Protein AF-A0A7Y5J7I1-F1 (afdb_monomer_lite)

Structure (mmCIF, N/CA/C/O backbone):
data_AF-A0A7Y5J7I1-F1
#
_entry.id   AF-A0A7Y5J7I1-F1
#
loop_
_atom_site.group_PDB
_atom_site.id
_atom_site.type_symbol
_atom_site.label_atom_id
_atom_site.label_alt_id
_atom_site.label_comp_id
_atom_site.label_asym_id
_atom_site.label_entity_id
_atom_site.label_seq_id
_atom_site.pdbx_PDB_ins_code
_atom_site.Cartn_x
_atom_site.Cartn_y
_atom_site.Cartn_z
_atom_site.occupancy
_atom_site.B_iso_or_equiv
_atom_site.auth_seq_id
_atom_site.auth_comp_id
_atom_site.auth_asym_id
_atom_site.auth_atom_id
_atom_site.pdbx_PDB_model_num
ATOM 1 N N . MET A 1 1 ? 0.898 -30.311 3.977 1.00 46.72 1 MET A N 1
ATOM 2 C CA . MET A 1 1 ? 1.659 -29.037 3.985 1.00 46.72 1 MET A CA 1
ATOM 3 C C . MET A 1 1 ? 0.845 -28.075 4.830 1.00 46.72 1 MET A C 1
ATOM 5 O O . MET A 1 1 ? 0.136 -27.226 4.306 1.00 46.72 1 MET A O 1
ATOM 9 N N . ASP A 1 2 ? 0.895 -28.246 6.149 1.00 50.44 2 ASP A N 1
ATOM 10 C CA . ASP A 1 2 ? -0.135 -27.673 7.033 1.00 50.44 2 ASP A CA 1
ATOM 11 C C . ASP A 1 2 ? 0.376 -26.406 7.745 1.00 50.44 2 ASP A C 1
ATOM 13 O O . ASP A 1 2 ? -0.236 -25.888 8.675 1.00 50.44 2 ASP A O 1
ATOM 17 N N . HIS A 1 3 ? 1.510 -25.872 7.280 1.00 50.00 3 HIS A N 1
ATOM 18 C CA . HIS A 1 3 ? 2.316 -24.875 7.986 1.00 50.00 3 HIS A CA 1
ATOM 19 C C . HIS A 1 3 ? 2.313 -23.486 7.339 1.00 50.00 3 HIS A C 1
ATOM 21 O O . HIS A 1 3 ? 3.345 -22.823 7.322 1.00 50.00 3 HIS A O 1
ATOM 27 N N . VAL A 1 4 ? 1.174 -23.005 6.824 1.00 56.41 4 VAL A N 1
ATOM 28 C CA . VAL A 1 4 ? 1.122 -21.636 6.257 1.00 56.41 4 VAL A CA 1
ATOM 29 C C . VAL A 1 4 ? 0.028 -20.730 6.823 1.00 56.41 4 VAL A C 1
ATOM 31 O O . VAL A 1 4 ? -0.094 -19.586 6.398 1.00 56.41 4 VAL A O 1
ATOM 34 N N . ARG A 1 5 ? -0.752 -21.169 7.822 1.00 54.16 5 ARG A N 1
ATOM 35 C CA . ARG A 1 5 ? -1.758 -20.304 8.469 1.00 54.16 5 ARG A CA 1
ATOM 36 C C . ARG A 1 5 ? -1.504 -20.192 9.967 1.00 54.16 5 ARG A C 1
ATOM 38 O O . ARG A 1 5 ? -1.662 -21.152 10.715 1.00 54.16 5 ARG A O 1
ATOM 45 N N . ARG A 1 6 ? -1.133 -18.997 10.441 1.00 63.59 6 ARG A N 1
ATOM 46 C CA . ARG A 1 6 ? -0.954 -18.725 11.875 1.00 63.59 6 ARG A CA 1
ATOM 47 C C . ARG A 1 6 ? -2.314 -18.794 12.589 1.00 63.59 6 ARG A C 1
ATOM 49 O O . ARG A 1 6 ? -3.092 -17.851 12.529 1.00 63.59 6 ARG A O 1
ATOM 56 N N . LYS A 1 7 ? -2.585 -19.913 13.273 1.00 74.44 7 LYS A N 1
ATOM 57 C CA . LYS A 1 7 ? -3.736 -20.163 14.174 1.00 74.44 7 LYS A CA 1
ATOM 58 C C . LYS A 1 7 ? -5.152 -20.043 13.571 1.00 74.44 7 LYS A C 1
ATOM 60 O O . LYS A 1 7 ? -6.107 -19.990 14.339 1.00 74.44 7 LYS A O 1
ATOM 65 N N . ASN A 1 8 ? -5.318 -19.992 12.243 1.00 70.81 8 ASN A N 1
ATOM 66 C CA . ASN A 1 8 ? -6.631 -19.914 11.566 1.00 70.81 8 ASN A CA 1
ATOM 67 C C . ASN A 1 8 ? -7.603 -18.851 12.129 1.00 70.81 8 ASN A C 1
ATOM 69 O O . ASN A 1 8 ? -8.816 -18.977 12.000 1.00 70.81 8 ASN A O 1
ATOM 73 N N . THR A 1 9 ? -7.086 -17.792 12.755 1.00 77.25 9 THR A N 1
ATOM 74 C CA . THR A 1 9 ? -7.912 -16.751 13.374 1.00 77.25 9 THR A CA 1
ATOM 75 C C . THR A 1 9 ? -7.801 -15.478 12.545 1.00 77.25 9 THR A C 1
ATOM 77 O O . THR A 1 9 ? -6.708 -14.923 12.419 1.00 77.25 9 THR A O 1
ATOM 80 N N . ILE A 1 10 ? -8.924 -15.017 11.988 1.00 82.81 10 ILE A N 1
ATOM 81 C CA . ILE A 1 10 ? -9.015 -13.717 11.312 1.00 82.81 10 ILE A CA 1
ATOM 82 C C . ILE A 1 10 ? -8.955 -12.621 12.384 1.00 82.81 10 ILE A C 1
ATOM 84 O O . ILE A 1 10 ? -9.606 -12.721 13.426 1.00 82.81 10 ILE A O 1
ATOM 88 N N . LEU A 1 11 ? -8.134 -11.592 12.166 1.00 85.38 11 LEU A N 1
ATOM 89 C CA . LEU A 1 11 ? -8.051 -10.457 13.085 1.00 85.38 11 LEU A CA 1
ATOM 90 C C . LEU A 1 11 ? -9.349 -9.645 13.050 1.00 85.38 11 LEU A C 1
ATOM 92 O O . LEU A 1 11 ? -9.986 -9.515 12.011 1.00 85.38 11 LEU A O 1
ATOM 96 N N . THR A 1 12 ? -9.724 -9.054 14.185 1.00 88.75 12 THR A N 1
ATOM 97 C CA . THR A 1 12 ? -10.809 -8.065 14.203 1.00 88.75 12 THR A CA 1
ATOM 98 C C . THR A 1 12 ? -10.386 -6.805 13.447 1.00 88.75 12 THR A C 1
ATOM 100 O O . THR A 1 12 ? -9.195 -6.489 13.405 1.00 88.75 12 THR A O 1
ATOM 103 N N . VAL A 1 13 ? -11.355 -6.036 12.938 1.00 88.38 13 VAL A N 1
ATOM 104 C CA . VAL A 1 13 ? -11.103 -4.755 12.246 1.00 88.38 13 VAL A CA 1
ATOM 105 C C . VAL A 1 13 ? -10.219 -3.827 13.087 1.00 88.38 13 VAL A C 1
ATOM 107 O O . VAL A 1 13 ? -9.215 -3.327 12.598 1.00 88.38 13 VAL A O 1
ATOM 110 N N . ALA A 1 14 ? -10.510 -3.677 14.385 1.00 90.81 14 ALA A N 1
ATOM 111 C CA . ALA A 1 14 ? -9.717 -2.829 15.280 1.00 90.81 14 ALA A CA 1
ATOM 112 C C . ALA A 1 14 ? -8.254 -3.293 15.422 1.00 90.81 14 ALA A C 1
ATOM 114 O O . ALA A 1 14 ? -7.341 -2.472 15.475 1.00 90.81 14 ALA A O 1
ATOM 115 N N . LYS A 1 15 ? -8.012 -4.611 15.466 1.00 92.00 15 LYS A N 1
ATOM 116 C CA . LYS A 1 15 ? -6.647 -5.153 15.522 1.00 92.00 15 LYS A CA 1
ATOM 117 C C . LYS A 1 15 ? -5.934 -4.990 14.185 1.00 92.00 15 LYS A C 1
ATOM 119 O O . LYS A 1 15 ? -4.760 -4.651 14.193 1.00 92.00 15 LYS A O 1
ATOM 124 N N . ALA A 1 16 ? -6.619 -5.209 13.064 1.00 90.75 16 ALA A N 1
ATOM 125 C CA . ALA A 1 16 ? -6.055 -4.970 11.739 1.00 90.75 16 ALA A CA 1
ATOM 126 C C . ALA A 1 16 ? -5.654 -3.495 11.569 1.00 90.75 16 ALA A C 1
ATOM 128 O O . ALA A 1 16 ? -4.516 -3.215 11.202 1.00 90.75 16 ALA A O 1
ATOM 129 N N . GLN A 1 17 ? -6.531 -2.566 11.960 1.00 93.00 17 GLN A N 1
ATOM 130 C CA . GLN A 1 17 ? -6.259 -1.130 11.928 1.00 93.00 17 GLN A CA 1
ATOM 131 C C . GLN A 1 17 ? -5.054 -0.748 12.798 1.00 93.00 17 GLN A C 1
ATOM 133 O O . GLN A 1 17 ? -4.171 -0.035 12.335 1.00 93.00 17 GLN A O 1
ATOM 138 N N . LEU A 1 18 ? -4.946 -1.297 14.015 1.00 94.62 18 LEU A N 1
ATOM 139 C CA . LEU A 1 18 ? -3.773 -1.090 14.872 1.00 94.62 18 LEU A CA 1
ATOM 140 C C . LEU A 1 18 ? -2.469 -1.534 14.190 1.00 94.62 18 LEU A C 1
ATOM 142 O O . LEU A 1 18 ? -1.447 -0.863 14.328 1.00 94.62 18 LEU A O 1
ATOM 146 N N . LEU A 1 19 ? -2.484 -2.657 13.465 1.00 93.75 19 LEU A N 1
ATOM 147 C CA . LEU A 1 19 ? -1.303 -3.149 12.751 1.00 93.75 19 LEU A CA 1
ATOM 148 C C . LEU A 1 19 ? -0.934 -2.250 11.565 1.00 93.75 19 LEU A C 1
ATOM 150 O O . LEU A 1 19 ? 0.251 -1.973 11.384 1.00 93.75 19 LEU A O 1
ATOM 154 N N . LEU A 1 20 ? -1.928 -1.761 10.815 1.00 94.38 20 LEU A N 1
ATOM 155 C CA . LEU A 1 20 ? -1.729 -0.780 9.742 1.00 94.38 20 LEU A CA 1
ATOM 156 C C . LEU A 1 20 ? -1.138 0.525 10.289 1.00 94.38 20 LEU A C 1
ATOM 158 O O . LEU A 1 20 ? -0.125 1.005 9.784 1.00 94.38 20 LEU A O 1
ATOM 162 N N . ASP A 1 21 ? -1.709 1.061 11.370 1.00 95.44 21 ASP A N 1
ATOM 163 C CA . ASP A 1 21 ? -1.216 2.271 12.038 1.00 95.44 21 ASP A CA 1
ATOM 164 C C . ASP A 1 21 ? 0.186 2.106 12.629 1.00 95.44 21 ASP A C 1
ATOM 166 O O . ASP A 1 21 ? 0.938 3.076 12.702 1.00 95.44 21 ASP A O 1
ATOM 170 N N . SER A 1 22 ? 0.551 0.879 13.006 1.00 95.88 22 SER A N 1
ATOM 171 C CA . SER A 1 22 ? 1.897 0.528 13.475 1.00 95.88 22 SER A CA 1
ATOM 172 C C . SER A 1 22 ? 2.881 0.251 12.329 1.00 95.88 22 SER A C 1
ATOM 174 O O . SER A 1 22 ? 4.047 -0.038 12.588 1.00 95.88 22 SER A O 1
ATOM 176 N N . GLY A 1 23 ? 2.429 0.298 11.071 1.00 95.00 23 GLY A N 1
ATOM 177 C CA . GLY A 1 23 ? 3.249 0.058 9.883 1.00 95.00 23 GLY A CA 1
ATOM 178 C C . GLY A 1 23 ? 3.653 -1.403 9.662 1.00 95.00 23 GLY A C 1
ATOM 179 O O . GLY A 1 23 ? 4.583 -1.675 8.903 1.00 95.00 23 GLY A O 1
ATOM 180 N N . LEU A 1 24 ? 2.996 -2.371 10.311 1.00 93.06 24 LEU A N 1
ATOM 181 C CA . LEU A 1 24 ? 3.390 -3.774 10.189 1.00 93.06 24 LEU A CA 1
ATOM 182 C C . LEU A 1 24 ? 3.094 -4.303 8.779 1.00 93.06 24 LEU A C 1
ATOM 184 O O . LEU A 1 24 ? 1.939 -4.463 8.397 1.00 93.06 24 LEU A O 1
ATO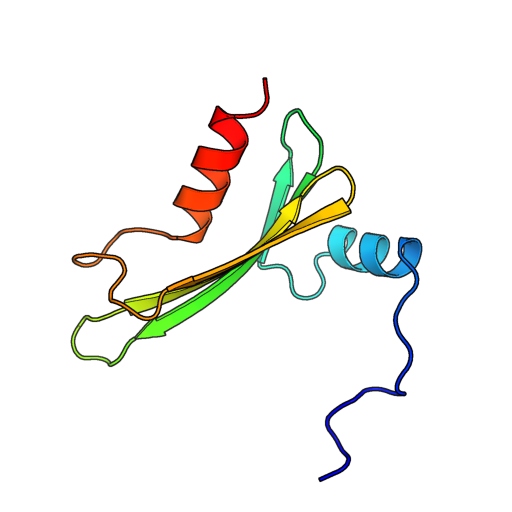M 188 N N . GLY A 1 25 ? 4.147 -4.642 8.032 1.00 90.94 25 GLY A N 1
ATOM 189 C CA . GLY A 1 25 ? 4.020 -5.161 6.667 1.00 90.94 25 GLY A CA 1
ATOM 190 C C . GLY A 1 25 ? 3.620 -4.102 5.636 1.00 90.94 25 GLY A C 1
ATOM 191 O O . GLY A 1 25 ? 3.198 -4.470 4.545 1.00 90.94 25 GLY A O 1
ATOM 192 N N . ILE A 1 26 ? 3.757 -2.819 5.978 1.00 96.12 26 ILE A N 1
ATOM 193 C CA . ILE A 1 26 ? 3.421 -1.665 5.143 1.00 96.12 26 ILE A CA 1
ATOM 194 C C . ILE A 1 26 ? 4.711 -0.962 4.719 1.00 96.12 26 ILE A C 1
ATOM 196 O O . ILE A 1 26 ? 5.619 -0.785 5.528 1.00 96.12 26 ILE A O 1
ATOM 200 N N . ASP A 1 27 ? 4.788 -0.552 3.453 1.00 96.19 27 ASP A N 1
ATOM 201 C CA . ASP A 1 27 ? 5.926 0.216 2.939 1.00 96.19 27 ASP A CA 1
ATOM 202 C C . ASP A 1 27 ? 5.710 1.725 3.119 1.00 96.19 27 ASP A C 1
ATOM 204 O O . ASP A 1 27 ? 6.679 2.465 3.310 1.00 96.19 27 ASP A O 1
ATOM 208 N N . ARG A 1 28 ? 4.458 2.206 3.039 1.00 96.12 28 ARG A N 1
ATOM 209 C CA . ARG A 1 28 ? 4.123 3.630 3.206 1.00 96.12 28 ARG A CA 1
ATOM 210 C C . ARG A 1 28 ? 2.830 3.855 3.975 1.00 96.12 28 ARG A C 1
ATOM 212 O O . ARG A 1 28 ? 1.830 3.183 3.747 1.00 96.12 28 ARG A O 1
ATOM 219 N N . ILE A 1 29 ? 2.846 4.897 4.803 1.00 97.25 29 ILE A N 1
ATOM 220 C CA . ILE A 1 29 ? 1.665 5.501 5.422 1.00 97.25 29 ILE A CA 1
ATOM 221 C C . ILE A 1 29 ? 1.567 6.931 4.893 1.00 97.25 29 ILE A C 1
ATOM 223 O O . ILE A 1 29 ? 2.505 7.715 5.040 1.00 97.25 29 ILE A O 1
ATOM 227 N N . ILE A 1 30 ? 0.456 7.262 4.245 1.00 96.19 30 ILE A N 1
ATOM 228 C CA . ILE A 1 30 ? 0.260 8.518 3.523 1.00 96.19 30 ILE A CA 1
ATOM 229 C C . ILE A 1 30 ? -0.966 9.216 4.104 1.00 96.19 30 ILE A C 1
ATOM 231 O O . ILE A 1 30 ? -2.072 8.680 4.066 1.00 96.19 30 ILE A O 1
ATOM 235 N N . ASN A 1 31 ? -0.786 10.426 4.631 1.00 96.06 31 ASN A N 1
ATOM 236 C CA . ASN A 1 31 ? -1.915 11.256 5.045 1.00 96.06 31 ASN A CA 1
ATOM 237 C C . ASN A 1 31 ? -2.572 11.863 3.800 1.00 96.06 31 ASN A C 1
ATOM 239 O O . ASN A 1 31 ? -1.904 12.532 3.012 1.00 96.06 31 ASN A O 1
ATOM 243 N N . THR A 1 32 ? -3.873 11.638 3.631 1.00 94.44 32 THR A N 1
ATOM 244 C CA . THR A 1 32 ? -4.689 12.212 2.552 1.00 94.44 32 THR A CA 1
ATOM 245 C C . THR A 1 32 ? -5.843 13.022 3.151 1.00 94.44 32 THR A C 1
ATOM 247 O O . THR A 1 32 ? -6.166 12.817 4.326 1.00 94.44 32 THR A O 1
ATOM 250 N N . PRO A 1 33 ? -6.510 13.902 2.383 1.00 94.44 33 PRO A N 1
ATOM 251 C CA . PRO A 1 33 ? -7.696 14.614 2.865 1.00 94.44 33 PRO A CA 1
ATOM 252 C C . PRO A 1 33 ? -8.818 13.696 3.381 1.00 94.44 33 PRO A C 1
ATOM 254 O O . PRO A 1 33 ? -9.525 14.064 4.311 1.00 94.44 33 PRO A O 1
ATOM 257 N N . ALA A 1 34 ? -8.944 12.482 2.836 1.00 93.81 34 ALA A N 1
ATOM 258 C CA . ALA A 1 34 ? -9.945 11.500 3.258 1.00 93.81 34 ALA A CA 1
ATOM 259 C C . ALA A 1 34 ? -9.513 10.639 4.463 1.00 93.81 34 ALA A C 1
ATOM 261 O O . ALA A 1 34 ? -10.292 9.821 4.944 1.00 93.81 34 ALA A O 1
ATOM 262 N N . GLY A 1 35 ? -8.276 10.787 4.948 1.00 94.88 35 GLY A N 1
ATOM 263 C CA . GLY A 1 35 ? -7.686 9.968 6.010 1.00 94.88 35 GLY A CA 1
ATOM 264 C C . GLY A 1 35 ? -6.376 9.299 5.589 1.00 94.88 35 GLY A C 1
ATOM 265 O O . GLY A 1 35 ? -5.796 9.615 4.548 1.00 94.88 35 GLY A O 1
ATOM 266 N N . LYS A 1 36 ? -5.881 8.365 6.405 1.00 96.75 36 LYS A N 1
ATOM 267 C CA . LYS A 1 36 ? -4.642 7.633 6.110 1.00 96.75 36 LYS A CA 1
ATOM 268 C C . LYS A 1 36 ? -4.858 6.575 5.028 1.00 96.75 36 LYS A C 1
ATOM 270 O O . LYS A 1 36 ? -5.761 5.752 5.131 1.00 96.75 36 LYS A O 1
ATOM 275 N N . MET A 1 37 ? -3.977 6.582 4.037 1.00 96.62 37 MET A N 1
ATOM 276 C CA . MET A 1 37 ? -3.779 5.511 3.066 1.00 96.62 37 MET A CA 1
ATOM 277 C C . MET A 1 37 ? -2.530 4.716 3.460 1.00 96.62 37 MET A C 1
ATOM 279 O O . MET A 1 37 ? -1.508 5.304 3.816 1.00 96.62 37 MET A O 1
ATOM 283 N N . TYR A 1 38 ? -2.591 3.392 3.357 1.00 97.69 38 TYR A N 1
ATOM 284 C CA . TYR A 1 38 ? -1.464 2.493 3.615 1.00 97.69 38 TYR A CA 1
ATOM 285 C C . TYR A 1 38 ? -1.175 1.706 2.345 1.00 97.69 38 TYR A C 1
ATOM 287 O O . TYR A 1 38 ? -2.111 1.189 1.736 1.00 97.69 38 TYR A O 1
ATOM 295 N N . ASP A 1 39 ? 0.089 1.589 1.942 1.00 96.56 39 ASP A N 1
ATOM 296 C CA . ASP A 1 39 ? 0.454 0.757 0.796 1.00 96.56 39 ASP A CA 1
ATOM 297 C C . ASP A 1 39 ? 1.537 -0.272 1.116 1.00 96.56 39 ASP A C 1
ATOM 299 O O . ASP A 1 39 ? 2.436 -0.064 1.937 1.00 96.56 39 ASP A O 1
ATOM 303 N N . LYS A 1 40 ? 1.422 -1.420 0.450 1.00 95.69 40 LYS A N 1
ATOM 304 C CA . LYS A 1 40 ? 2.464 -2.430 0.372 1.00 95.69 40 LYS A CA 1
ATOM 305 C C . LYS A 1 40 ? 2.780 -2.682 -1.094 1.00 95.69 40 LYS A C 1
ATOM 307 O O . LYS A 1 40 ? 1.902 -3.051 -1.871 1.00 95.69 40 LYS A O 1
ATOM 312 N N . ASN A 1 41 ? 4.037 -2.478 -1.469 1.00 92.94 41 ASN A N 1
ATOM 313 C CA . ASN A 1 41 ? 4.523 -2.641 -2.827 1.00 92.94 41 ASN A CA 1
ATOM 314 C C . ASN A 1 41 ? 5.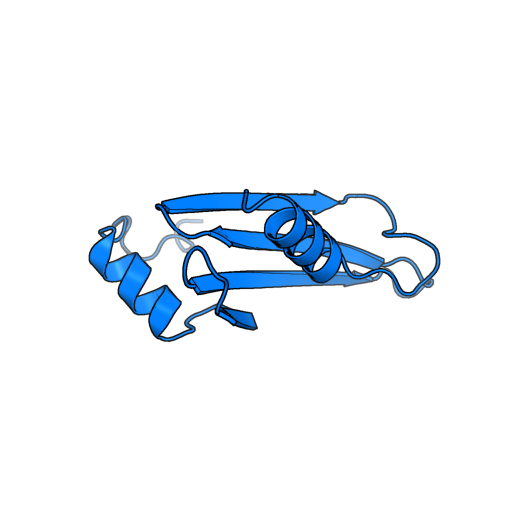160 -4.022 -3.021 1.00 92.94 41 ASN A C 1
ATOM 316 O O . ASN A 1 41 ? 5.840 -4.546 -2.130 1.00 92.94 41 ASN A O 1
ATOM 320 N N . GLY A 1 42 ? 4.998 -4.564 -4.222 1.00 90.88 42 GLY A N 1
ATOM 321 C CA . GLY A 1 42 ? 5.789 -5.661 -4.762 1.00 90.88 42 GLY A CA 1
ATOM 322 C C . GLY A 1 42 ? 6.392 -5.244 -6.098 1.00 90.88 42 GLY A C 1
ATOM 323 O O . GLY A 1 42 ? 5.753 -4.562 -6.893 1.00 90.88 42 GLY A O 1
ATOM 324 N N . SER A 1 43 ? 7.646 -5.617 -6.327 1.00 88.31 43 SER A N 1
ATOM 325 C CA . SER A 1 43 ? 8.347 -5.372 -7.585 1.00 88.31 43 SER A CA 1
ATOM 326 C C . SER A 1 43 ? 9.334 -6.503 -7.802 1.00 88.31 43 SER A C 1
ATOM 328 O O . SER A 1 43 ? 10.104 -6.822 -6.896 1.00 88.31 43 SER A O 1
ATOM 330 N N . TRP A 1 44 ? 9.320 -7.094 -8.987 1.00 87.38 44 TRP A N 1
ATOM 331 C CA . TRP A 1 44 ? 10.284 -8.109 -9.387 1.00 87.38 44 TRP A CA 1
ATOM 332 C C . TRP A 1 44 ? 10.650 -7.899 -10.851 1.00 87.38 44 TRP A C 1
ATOM 334 O O . TRP A 1 44 ? 9.854 -7.400 -11.644 1.00 87.38 44 TRP A O 1
ATOM 344 N N . GLY A 1 45 ? 11.895 -8.213 -11.182 1.00 83.50 45 GLY A N 1
ATOM 345 C CA . GLY A 1 45 ? 12.408 -8.094 -12.536 1.00 83.50 45 GLY A CA 1
ATOM 346 C C . GLY A 1 45 ? 13.024 -9.402 -12.992 1.00 83.50 45 GLY A C 1
ATOM 347 O O . GLY A 1 45 ? 13.482 -10.199 -12.173 1.00 83.50 45 GLY A O 1
ATOM 348 N N . ASP A 1 46 ? 13.045 -9.604 -14.302 1.00 83.12 46 ASP A N 1
ATOM 349 C CA . ASP A 1 46 ? 13.629 -10.787 -14.942 1.00 83.12 46 ASP A CA 1
ATOM 350 C C . ASP A 1 46 ? 15.146 -10.661 -15.184 1.00 83.12 46 ASP A C 1
ATOM 352 O O . ASP A 1 46 ? 15.775 -11.580 -15.699 1.00 83.12 46 ASP A O 1
ATOM 356 N N . GLY A 1 47 ? 15.744 -9.518 -14.831 1.00 81.00 47 GLY A N 1
ATOM 357 C CA . GLY A 1 47 ? 17.153 -9.211 -15.097 1.00 81.00 47 GLY A CA 1
ATOM 358 C C . GLY A 1 47 ? 17.455 -8.804 -16.547 1.00 81.00 47 GLY A C 1
ATOM 359 O O . GLY A 1 47 ? 18.570 -8.371 -16.821 1.00 81.00 47 GLY A O 1
ATOM 360 N N . ALA A 1 48 ? 16.473 -8.868 -17.452 1.00 82.12 48 ALA A N 1
ATOM 361 C CA . ALA A 1 48 ? 16.561 -8.431 -18.849 1.00 82.12 48 ALA A CA 1
ATOM 362 C C . ALA A 1 48 ? 15.969 -7.023 -19.074 1.00 82.12 48 ALA A C 1
ATOM 364 O O . ALA A 1 48 ? 15.823 -6.574 -20.209 1.00 82.12 48 ALA A O 1
ATOM 365 N N . GLY A 1 49 ? 15.642 -6.314 -17.988 1.00 77.75 49 GLY A N 1
ATOM 366 C CA . GLY A 1 49 ? 15.087 -4.960 -18.011 1.00 77.75 49 GLY A CA 1
ATOM 367 C C . GLY A 1 49 ? 13.564 -4.898 -17.891 1.00 77.75 49 GLY A C 1
ATOM 368 O O . GLY A 1 49 ? 13.022 -3.795 -17.807 1.00 77.75 49 GLY A O 1
ATOM 369 N N . ASN A 1 50 ? 12.866 -6.038 -17.816 1.00 77.38 50 ASN A N 1
ATOM 370 C CA . ASN A 1 50 ? 11.433 -6.048 -17.538 1.00 77.38 50 ASN A CA 1
ATOM 371 C C . ASN A 1 50 ? 11.195 -5.968 -16.031 1.00 77.38 50 ASN A C 1
ATOM 373 O O . ASN A 1 50 ? 11.884 -6.611 -15.239 1.00 77.38 50 ASN A O 1
ATOM 377 N N . THR A 1 51 ? 10.214 -5.163 -15.627 1.00 82.06 51 THR A N 1
ATOM 378 C CA . THR A 1 51 ? 9.780 -5.059 -14.230 1.00 82.06 51 THR A CA 1
ATOM 379 C C . THR A 1 51 ? 8.274 -5.225 -14.150 1.00 82.06 51 THR A C 1
ATOM 381 O O . THR A 1 51 ? 7.516 -4.454 -14.743 1.00 82.06 51 THR A O 1
ATOM 384 N N . GLU A 1 52 ? 7.858 -6.209 -13.368 1.00 85.56 52 GLU A N 1
ATOM 385 C CA . GLU A 1 52 ? 6.480 -6.413 -12.951 1.00 85.56 52 GLU A CA 1
ATOM 386 C C . GLU A 1 52 ? 6.313 -5.823 -11.548 1.00 85.56 52 GLU A C 1
ATOM 388 O O . GLU A 1 52 ? 7.237 -5.839 -10.724 1.00 85.56 52 GLU A O 1
ATOM 393 N N . GLN A 1 53 ? 5.148 -5.236 -11.282 1.00 89.94 53 GLN A N 1
ATOM 394 C CA . GLN A 1 53 ? 4.846 -4.667 -9.973 1.00 89.94 53 GLN A CA 1
ATOM 395 C C . GLN A 1 53 ? 3.435 -5.051 -9.557 1.00 89.94 53 GLN A C 1
ATOM 397 O O . GLN A 1 53 ? 2.529 -5.225 -10.376 1.00 89.94 53 GLN A O 1
ATOM 402 N N . CYS A 1 54 ? 3.244 -5.114 -8.251 1.00 92.56 54 CYS A N 1
ATOM 403 C CA . CYS A 1 54 ? 1.935 -5.152 -7.637 1.00 92.56 54 CYS A CA 1
ATOM 404 C C . CYS A 1 54 ? 1.880 -4.138 -6.499 1.00 92.56 54 CYS A C 1
ATOM 406 O O . CYS A 1 54 ? 2.901 -3.722 -5.945 1.00 92.56 54 CYS A O 1
ATOM 408 N N . VAL A 1 55 ? 0.672 -3.728 -6.147 1.00 95.00 55 VAL A N 1
ATOM 409 C CA . VAL A 1 55 ? 0.449 -2.895 -4.972 1.00 95.00 55 VAL A CA 1
ATOM 410 C C . VAL A 1 55 ? -0.838 -3.322 -4.293 1.00 95.00 55 VAL A C 1
ATOM 412 O O . VAL A 1 55 ? -1.862 -3.510 -4.948 1.00 95.00 55 VAL A O 1
ATOM 415 N N . ALA A 1 56 ? -0.770 -3.481 -2.977 1.00 96.56 56 ALA A N 1
ATOM 416 C CA . ALA A 1 56 ? -1.936 -3.529 -2.113 1.00 96.56 56 ALA A CA 1
ATOM 417 C C . ALA A 1 56 ? -2.069 -2.172 -1.419 1.00 96.56 56 ALA A C 1
ATOM 419 O O . ALA A 1 56 ? -1.089 -1.638 -0.897 1.00 96.56 56 ALA A O 1
ATOM 420 N N . THR A 1 57 ? -3.269 -1.610 -1.423 1.00 96.31 57 THR A N 1
ATOM 421 C CA . THR A 1 57 ? -3.584 -0.323 -0.817 1.00 96.31 57 THR A CA 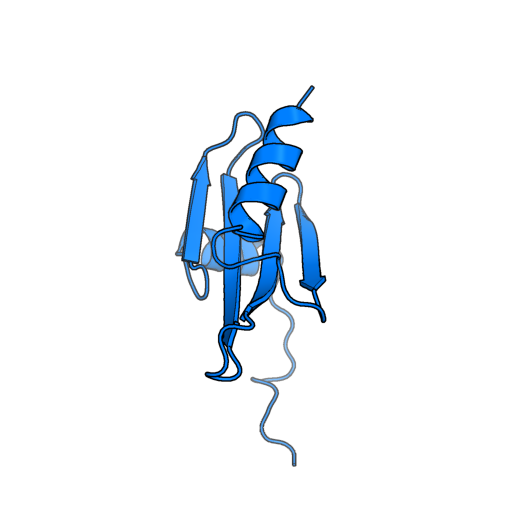1
ATOM 422 C C . THR A 1 57 ? -4.807 -0.457 0.077 1.00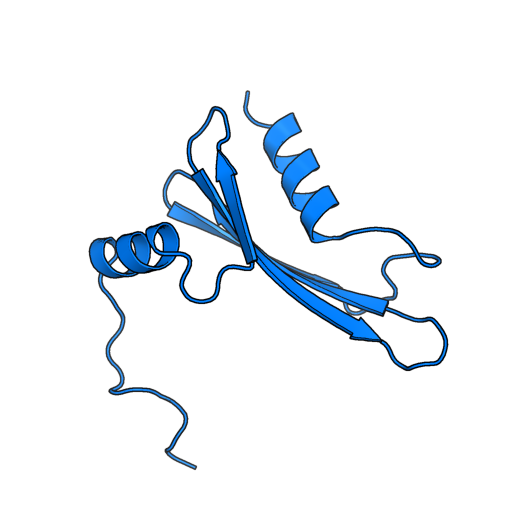 96.31 57 THR A C 1
ATOM 424 O O . THR A 1 57 ? -5.860 -0.909 -0.366 1.00 96.31 57 THR A O 1
ATOM 427 N N . PHE A 1 58 ? -4.666 -0.017 1.323 1.00 96.00 58 PHE A N 1
ATOM 428 C CA . PHE A 1 58 ? -5.745 0.097 2.298 1.00 96.00 58 PHE A CA 1
ATOM 429 C C . PHE A 1 58 ? -6.127 1.571 2.388 1.00 96.00 58 PHE A C 1
ATOM 431 O O . PHE A 1 58 ? -5.304 2.416 2.755 1.00 96.00 58 PHE A O 1
ATOM 438 N N . LEU A 1 59 ? -7.351 1.882 1.982 1.00 94.94 59 LEU A N 1
ATOM 439 C CA . LEU A 1 59 ? -7.876 3.233 1.878 1.00 94.94 59 LEU A CA 1
ATOM 440 C C . LEU A 1 59 ? -8.731 3.584 3.108 1.00 94.94 59 LEU A C 1
ATOM 442 O O . LEU A 1 59 ? -9.291 2.697 3.764 1.00 94.94 59 LEU A O 1
ATOM 446 N N . PRO A 1 60 ? -8.892 4.884 3.407 1.00 93.00 60 PRO A N 1
ATOM 447 C CA . PRO A 1 60 ? -9.882 5.353 4.366 1.00 93.00 60 PRO A CA 1
ATOM 448 C C . PRO A 1 60 ? -11.278 4.774 4.112 1.00 93.00 60 PRO A C 1
ATOM 450 O O . PRO A 1 60 ? -11.663 4.522 2.975 1.00 93.00 60 PRO A O 1
ATOM 453 N N . GLY A 1 61 ? -12.050 4.570 5.181 1.00 89.00 61 GLY A N 1
ATOM 454 C CA . GLY A 1 61 ? -13.401 4.001 5.089 1.00 89.00 61 GLY A CA 1
ATOM 455 C C . GLY A 1 61 ? -13.451 2.474 4.959 1.00 89.00 61 GLY A C 1
ATOM 456 O O . GLY A 1 61 ? -14.535 1.927 4.791 1.00 89.00 61 GLY A O 1
ATOM 457 N N . GLY A 1 62 ? -12.311 1.782 5.074 1.00 87.94 62 GLY A N 1
ATOM 458 C CA . GLY A 1 62 ? -12.249 0.316 5.044 1.00 87.94 62 GLY A CA 1
ATOM 459 C C . GLY A 1 62 ? -12.249 -0.283 3.637 1.00 87.94 62 GLY A C 1
ATOM 460 O O . GLY A 1 62 ? -12.531 -1.469 3.487 1.00 87.94 62 GLY A O 1
ATOM 461 N N . TYR A 1 63 ? -11.947 0.519 2.612 1.00 90.62 63 TYR A N 1
ATOM 462 C CA . TYR A 1 63 ? -11.788 0.032 1.244 1.00 90.62 63 TYR A CA 1
ATOM 463 C C . TYR A 1 63 ? -10.384 -0.532 1.026 1.00 90.62 63 TYR A C 1
ATOM 465 O O . TYR A 1 63 ? -9.391 0.021 1.497 1.00 90.62 63 TYR A O 1
ATOM 473 N N . GLU A 1 64 ? -10.294 -1.613 0.259 1.00 92.69 64 GLU A N 1
ATOM 474 C CA . GLU A 1 64 ? -9.040 -2.301 -0.041 1.00 92.69 64 GLU A CA 1
ATOM 475 C C . GLU A 1 64 ? -8.925 -2.503 -1.553 1.00 92.69 64 GLU A C 1
ATOM 477 O O . GLU A 1 64 ? -9.871 -2.945 -2.206 1.00 92.69 64 GLU A O 1
ATOM 482 N N . ILE A 1 65 ? -7.765 -2.169 -2.120 1.00 92.94 65 ILE A N 1
ATOM 483 C CA . ILE A 1 65 ? -7.468 -2.343 -3.543 1.00 92.94 65 ILE A CA 1
ATOM 484 C C . ILE A 1 65 ? -6.182 -3.142 -3.668 1.00 92.94 65 ILE A C 1
ATOM 486 O O . ILE A 1 65 ? -5.174 -2.811 -3.047 1.00 92.94 65 ILE A O 1
ATOM 490 N N . VAL A 1 66 ? -6.192 -4.166 -4.518 1.00 93.56 66 VAL A N 1
ATOM 491 C CA . VAL A 1 66 ? -4.976 -4.886 -4.894 1.00 93.56 66 VAL A CA 1
ATOM 492 C C . VAL A 1 66 ? -4.868 -4.909 -6.409 1.00 93.56 66 VAL A C 1
ATOM 494 O O . VAL A 1 66 ? -5.770 -5.383 -7.095 1.00 93.56 66 VAL A O 1
ATOM 497 N N . VAL A 1 67 ? -3.758 -4.390 -6.926 1.00 91.19 67 VAL A N 1
ATOM 498 C CA . VAL A 1 67 ? -3.471 -4.351 -8.360 1.00 91.19 67 VAL A CA 1
ATOM 499 C C . VAL A 1 67 ? -2.257 -5.223 -8.639 1.00 91.19 67 VAL A C 1
ATOM 501 O O . VAL A 1 67 ? -1.174 -4.973 -8.110 1.00 91.19 67 VAL A O 1
ATOM 504 N N . PHE A 1 68 ? -2.445 -6.230 -9.490 1.00 86.56 68 PHE A N 1
ATOM 505 C CA . PHE A 1 68 ? -1.378 -7.056 -10.047 1.00 86.56 68 PHE A CA 1
ATOM 506 C C . PHE A 1 68 ? -1.249 -6.747 -11.532 1.00 86.56 68 PHE A C 1
ATOM 508 O O . PHE A 1 68 ? -2.241 -6.796 -12.259 1.00 86.56 68 PHE A O 1
ATOM 515 N N . VAL A 1 69 ? -0.036 -6.438 -11.979 1.00 83.00 69 VAL A N 1
ATOM 516 C CA . VAL A 1 69 ? 0.243 -6.196 -13.393 1.00 83.00 69 VAL A CA 1
ATOM 517 C C . VAL A 1 69 ? 1.216 -7.268 -13.874 1.00 83.00 69 VAL A C 1
ATOM 519 O O . VAL A 1 69 ? 2.384 -7.251 -13.502 1.00 83.00 69 VAL A O 1
ATOM 522 N N . ASN A 1 70 ? 0.716 -8.195 -14.698 1.00 72.06 70 ASN A N 1
ATOM 523 C CA . ASN A 1 70 ? 1.474 -9.313 -15.293 1.00 72.06 70 ASN A CA 1
ATOM 524 C C . ASN A 1 70 ? 2.063 -8.939 -16.666 1.00 72.06 70 ASN A C 1
ATOM 526 O O . ASN A 1 70 ? 2.042 -9.715 -17.621 1.00 72.06 70 ASN A O 1
ATOM 530 N N . SER A 1 71 ? 2.466 -7.683 -16.803 1.00 68.62 71 SER A N 1
ATOM 531 C CA . SER A 1 71 ? 3.116 -7.146 -17.990 1.00 68.62 71 SER A CA 1
ATOM 532 C C . SER A 1 71 ? 4.127 -6.102 -17.537 1.00 68.62 71 SER A C 1
ATOM 534 O O . SER A 1 71 ? 3.903 -5.478 -16.493 1.00 68.62 71 SER A O 1
ATOM 536 N N . PRO A 1 72 ? 5.196 -5.842 -18.309 1.00 67.62 72 PRO A N 1
ATOM 537 C CA . PRO A 1 72 ? 6.123 -4.772 -17.981 1.00 67.62 72 PRO A CA 1
ATOM 538 C C . PRO A 1 72 ? 5.350 -3.479 -17.733 1.00 67.62 72 PRO A C 1
ATOM 540 O O . PRO A 1 72 ? 4.537 -3.066 -18.566 1.00 67.62 72 PRO A O 1
ATOM 543 N N . ILE A 1 73 ? 5.586 -2.834 -16.592 1.00 64.50 73 ILE A N 1
ATOM 544 C CA . ILE A 1 73 ? 5.019 -1.508 -16.333 1.00 64.50 73 ILE A CA 1
ATOM 545 C C . ILE A 1 73 ? 5.863 -0.484 -17.099 1.00 64.50 73 ILE A C 1
ATOM 547 O O . ILE A 1 73 ? 6.635 0.281 -16.526 1.00 64.50 73 ILE A O 1
ATOM 551 N N . GLY A 1 74 ? 5.733 -0.528 -18.426 1.00 60.44 74 GLY A N 1
ATOM 552 C CA . GLY A 1 74 ? 6.410 0.340 -19.381 1.00 60.44 74 GLY A CA 1
ATOM 553 C C . GLY A 1 74 ? 7.925 0.145 -19.492 1.00 60.44 74 GLY A C 1
ATOM 554 O O . GLY A 1 74 ? 8.543 -0.688 -18.830 1.00 60.44 74 GLY A O 1
ATOM 555 N N . VAL A 1 75 ? 8.521 0.956 -20.367 1.00 52.75 75 VAL A N 1
ATOM 556 C CA . VAL A 1 75 ? 9.974 1.114 -20.513 1.00 52.75 75 VAL A CA 1
ATOM 557 C C . VAL A 1 75 ? 10.493 1.762 -19.226 1.00 52.75 75 VAL A C 1
ATOM 559 O O . VAL A 1 75 ? 10.062 2.863 -18.898 1.00 52.75 75 VAL A O 1
ATOM 562 N N . GLY A 1 76 ? 11.334 1.041 -18.477 1.00 58.03 76 GLY A N 1
ATOM 563 C CA . GLY A 1 76 ? 11.842 1.354 -17.131 1.00 58.03 76 GLY A CA 1
ATOM 564 C C . GLY A 1 76 ? 11.564 2.759 -16.570 1.00 58.03 76 GLY A C 1
ATOM 565 O O . GLY A 1 76 ? 12.197 3.727 -16.980 1.00 58.03 76 GLY A O 1
ATOM 566 N N . GLY A 1 77 ? 10.676 2.863 -15.571 1.00 65.88 77 GLY A N 1
ATOM 567 C CA . GLY A 1 77 ? 10.540 4.088 -14.764 1.00 65.88 77 GLY A CA 1
ATOM 568 C C . GLY A 1 77 ? 9.168 4.361 -14.140 1.00 65.88 77 GLY A C 1
ATOM 569 O O . GLY A 1 77 ? 9.072 5.166 -13.213 1.00 65.88 77 GLY A O 1
ATOM 570 N N . ALA A 1 78 ? 8.099 3.705 -14.592 1.00 79.69 78 ALA A N 1
ATOM 571 C CA . ALA A 1 78 ? 6.769 3.937 -14.037 1.00 79.69 78 ALA A CA 1
ATOM 572 C C . ALA A 1 78 ? 6.588 3.214 -12.689 1.00 79.69 78 ALA A C 1
ATOM 574 O O . ALA A 1 78 ? 6.986 2.064 -12.524 1.00 79.69 78 ALA A O 1
ATOM 575 N N . SER A 1 79 ? 5.970 3.880 -11.710 1.00 87.94 79 SER A N 1
ATOM 576 C CA . SER A 1 79 ? 5.700 3.303 -10.387 1.00 87.94 79 SER A CA 1
ATOM 577 C C . SER A 1 79 ? 4.208 3.045 -10.221 1.00 87.94 79 SER A C 1
ATOM 579 O O . SER A 1 79 ? 3.428 3.992 -10.120 1.00 87.94 79 SER A O 1
ATOM 581 N N . LEU A 1 80 ? 3.818 1.769 -10.147 1.00 90.69 80 LEU A N 1
ATOM 582 C CA . LEU A 1 80 ? 2.414 1.373 -10.006 1.00 90.69 80 LEU A CA 1
ATOM 583 C C . LEU A 1 80 ? 1.777 1.967 -8.755 1.00 90.69 80 LEU A C 1
ATOM 585 O O . LEU A 1 80 ? 0.711 2.570 -8.830 1.00 90.69 80 LEU A O 1
ATOM 589 N N . ARG A 1 81 ? 2.460 1.862 -7.610 1.00 91.69 81 ARG A N 1
ATOM 590 C CA . ARG A 1 81 ? 1.970 2.448 -6.357 1.00 91.69 81 ARG A CA 1
ATOM 591 C C . ARG A 1 81 ? 1.770 3.960 -6.447 1.00 91.69 81 ARG A C 1
ATOM 593 O O . ARG A 1 81 ? 0.807 4.472 -5.887 1.00 91.69 81 ARG A O 1
ATOM 600 N N . ASN A 1 82 ? 2.646 4.680 -7.159 1.00 92.38 82 ASN A N 1
ATOM 601 C CA . ASN A 1 82 ? 2.476 6.121 -7.330 1.00 92.38 82 ASN A CA 1
ATOM 602 C C . ASN A 1 82 ? 1.263 6.401 -8.216 1.00 92.38 82 ASN A C 1
ATOM 604 O O . ASN A 1 82 ? 0.444 7.218 -7.825 1.00 92.38 82 ASN A O 1
ATOM 608 N N . MET A 1 83 ? 1.093 5.669 -9.322 1.00 92.44 83 MET A N 1
ATOM 609 C CA . MET A 1 83 ? -0.084 5.802 -10.187 1.00 92.44 83 MET A CA 1
ATOM 610 C C . MET A 1 83 ? -1.391 5.562 -9.422 1.00 92.44 83 MET A C 1
ATOM 612 O O . MET A 1 83 ? -2.292 6.389 -9.500 1.00 92.44 83 MET A O 1
ATOM 616 N N . VAL A 1 84 ? -1.482 4.489 -8.627 1.00 93.06 84 VAL A N 1
ATOM 617 C CA . VAL A 1 84 ? -2.669 4.211 -7.794 1.00 93.06 84 VAL A CA 1
ATOM 618 C C . VAL A 1 84 ? -2.929 5.349 -6.806 1.00 93.06 84 VAL A C 1
ATOM 620 O O . VAL A 1 84 ? -4.049 5.850 -6.731 1.00 93.06 84 VAL A O 1
ATOM 623 N N . LYS A 1 85 ? -1.897 5.796 -6.080 1.00 94.62 85 LYS A N 1
ATOM 624 C CA . LYS A 1 85 ? -1.999 6.906 -5.123 1.00 94.62 85 LYS A CA 1
ATOM 625 C C . LYS A 1 85 ? -2.438 8.207 -5.808 1.00 94.62 85 LYS A C 1
ATOM 627 O O . LYS A 1 85 ? -3.336 8.876 -5.314 1.00 94.62 85 LYS A O 1
ATOM 632 N N . ASP A 1 86 ? -1.817 8.569 -6.927 1.00 94.94 86 ASP A N 1
ATOM 633 C CA . ASP A 1 86 ? -2.103 9.813 -7.647 1.00 94.94 86 ASP A CA 1
ATOM 634 C C . ASP A 1 86 ? -3.526 9.799 -8.234 1.00 94.94 86 ASP A C 1
ATOM 636 O O . ASP A 1 86 ? -4.247 10.786 -8.096 1.00 94.94 86 ASP A O 1
ATOM 640 N N . ILE A 1 87 ? -3.976 8.668 -8.794 1.00 94.25 87 ILE A N 1
ATOM 641 C CA . ILE A 1 87 ? -5.358 8.493 -9.272 1.00 94.25 87 ILE A CA 1
ATOM 642 C C . ILE A 1 87 ? -6.353 8.590 -8.113 1.00 94.25 87 ILE A C 1
ATOM 644 O O . ILE A 1 87 ? -7.356 9.288 -8.242 1.00 94.25 87 ILE A O 1
ATOM 648 N N . TYR A 1 88 ? -6.088 7.927 -6.984 1.00 93.88 88 TYR A N 1
ATOM 649 C CA . TYR A 1 88 ? -6.953 8.009 -5.807 1.00 93.88 88 TYR A CA 1
ATOM 650 C C . TYR A 1 88 ? -7.105 9.458 -5.334 1.00 93.88 88 TYR A C 1
ATOM 652 O O . TYR A 1 88 ? -8.223 9.955 -5.223 1.00 93.88 88 TYR A O 1
ATOM 660 N N . LEU A 1 89 ? -5.987 10.162 -5.136 1.00 94.56 89 LEU A N 1
ATOM 661 C CA . LEU A 1 89 ? -5.987 11.555 -4.688 1.00 94.56 89 LEU A CA 1
ATOM 662 C C . LEU A 1 89 ? -6.711 12.489 -5.665 1.00 94.56 89 LEU A C 1
ATOM 664 O O . LEU A 1 89 ? -7.418 13.391 -5.224 1.00 9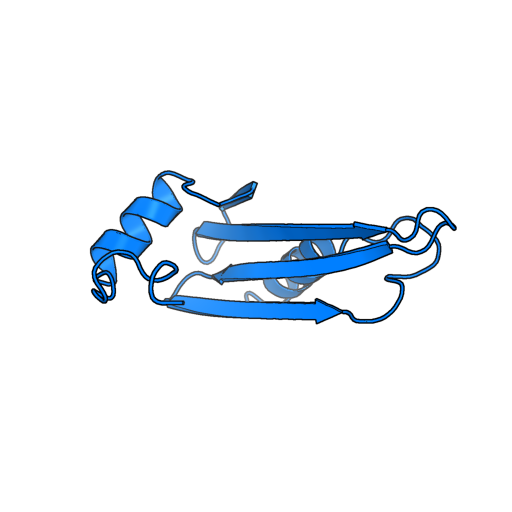4.56 89 LEU A O 1
ATOM 668 N N . ALA A 1 90 ? -6.574 12.263 -6.973 1.00 96.31 90 ALA A N 1
ATOM 669 C CA . ALA A 1 90 ? -7.255 13.053 -7.996 1.00 96.31 90 ALA A CA 1
ATOM 670 C C . ALA A 1 90 ? -8.789 12.884 -7.995 1.00 96.31 90 ALA A C 1
ATOM 672 O O . ALA A 1 90 ? -9.481 13.704 -8.593 1.00 96.31 90 ALA A O 1
ATOM 673 N N . ASN A 1 91 ? -9.323 11.849 -7.333 1.00 93.4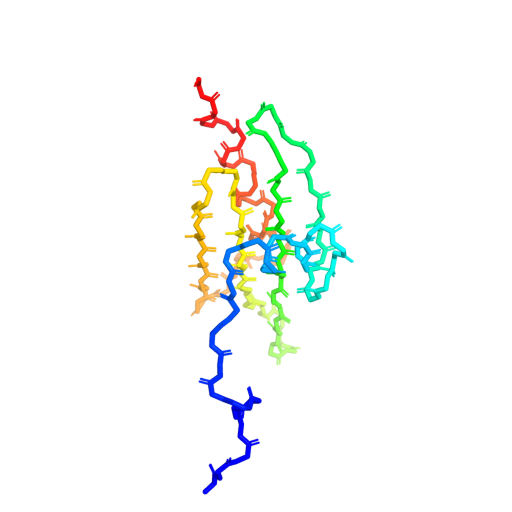4 91 ASN A N 1
ATOM 674 C CA . ASN A 1 91 ? -10.753 11.513 -7.316 1.00 93.44 91 ASN A CA 1
ATOM 675 C C . ASN A 1 91 ? -11.412 11.658 -5.926 1.00 93.44 91 ASN A C 1
ATOM 677 O O . ASN A 1 91 ? -12.521 11.172 -5.722 1.00 93.44 91 ASN A O 1
ATOM 681 N N . LEU A 1 92 ? -10.764 12.340 -4.974 1.00 89.12 92 LEU A N 1
ATOM 682 C CA . LEU A 1 92 ? -11.277 12.590 -3.615 1.00 89.12 92 LEU A CA 1
ATOM 683 C C . LEU A 1 92 ? -12.310 13.736 -3.522 1.00 89.12 92 LEU A C 1
ATOM 685 O O . LEU A 1 92 ? -12.233 14.536 -2.595 1.00 89.12 92 LEU A O 1
ATOM 689 N N . GLN A 1 93 ? -13.227 13.846 -4.486 1.00 68.31 93 GLN A N 1
ATOM 690 C CA . GLN A 1 93 ? -14.202 14.949 -4.568 1.00 68.31 93 GLN A CA 1
ATOM 691 C C . GLN A 1 93 ? -14.957 15.218 -3.259 1.00 68.31 93 GLN A C 1
ATOM 693 O O . GLN A 1 93 ? -15.431 14.243 -2.632 1.00 68.31 93 GLN A O 1
#

Secondary structure (DSSP, 8-state):
---SSSTT-PPPHHHHHHHHHTTTT-SEEEEETTEEEEEEEEEEE-SSS-EEEEEEEEEGGGEEEEEEE-S--TTTT--HHHHHHHHHHHT--

Foldseek 3Di:
DPPDDDPPDDDDPVVVVVCQVVQPQFPDWDQAPLGIKTKHKDWDDPVPQFIWIKMWMQDRPRDIDIDGDPGRPPRPDDDPVVVVVVVVRVPPD

pLDDT: mean 85.79, std 12.93, range [46.72, 97.69]

Sequence (93 aa):
MDHVRRKNTILTVAKAQLLLDSGLGIDRIINTPAGKMYDKNGSWGDGAGNTEQCVATFLPGGYEIVVFVNSPIGVGGASLRNMVKDIYLANLQ

Radius of gyration: 15.54 Å; chains: 1; bounding box: 31×44×36 Å